Protein AF-A0A8J4XVG4-F1 (afdb_monomer)

Structure (mmCIF, N/CA/C/O backbone):
data_AF-A0A8J4XVG4-F1
#
_entry.id   AF-A0A8J4XVG4-F1
#
loop_
_atom_site.group_PDB
_atom_site.id
_atom_site.type_symbol
_atom_site.label_atom_id
_atom_site.label_alt_id
_atom_site.label_comp_id
_atom_site.label_asym_id
_atom_site.label_entity_id
_atom_site.label_seq_id
_atom_site.pdbx_PDB_ins_code
_atom_site.Cartn_x
_atom_site.Cartn_y
_atom_site.Cartn_z
_atom_site.occupancy
_atom_site.B_iso_or_equiv
_atom_site.auth_seq_id
_atom_site.auth_comp_id
_atom_site.auth_asym_id
_atom_site.auth_atom_id
_atom_site.pdbx_PDB_model_num
ATOM 1 N N . MET A 1 1 ? -0.108 9.995 -31.093 1.00 36.06 1 MET A N 1
ATOM 2 C CA . MET A 1 1 ? 0.503 9.260 -29.966 1.00 36.06 1 MET A CA 1
ATOM 3 C C . MET A 1 1 ? 0.316 10.152 -28.751 1.00 36.06 1 MET A C 1
ATOM 5 O O . MET A 1 1 ? 0.856 11.248 -28.760 1.00 36.06 1 MET A O 1
ATOM 9 N N . ALA A 1 2 ? -0.616 9.804 -27.861 1.00 38.97 2 ALA A N 1
ATOM 10 C CA . ALA A 1 2 ? -1.124 10.718 -26.838 1.00 38.97 2 ALA A CA 1
ATOM 11 C C . ALA A 1 2 ? -0.045 11.079 -25.803 1.00 38.97 2 ALA A C 1
ATOM 13 O O . ALA A 1 2 ? 0.704 10.215 -25.353 1.00 38.97 2 ALA A O 1
ATOM 14 N N . ASP A 1 3 ? -0.009 12.364 -25.460 1.00 43.47 3 ASP A N 1
ATOM 15 C CA . ASP A 1 3 ? 0.901 13.058 -24.546 1.00 43.47 3 ASP A CA 1
ATOM 16 C C . ASP A 1 3 ? 0.635 12.686 -23.071 1.00 43.47 3 ASP A C 1
ATOM 18 O O . ASP A 1 3 ? 0.277 13.515 -22.236 1.00 43.47 3 ASP A O 1
ATOM 22 N N . TYR A 1 4 ? 0.754 11.397 -22.742 1.00 43.47 4 TYR A N 1
ATOM 23 C CA . TYR A 1 4 ? 0.756 10.927 -21.358 1.00 43.47 4 TYR A CA 1
ATOM 24 C C . TYR A 1 4 ? 2.126 11.250 -20.747 1.00 43.47 4 TYR A C 1
ATOM 26 O O . TYR A 1 4 ? 3.078 10.494 -20.929 1.00 43.47 4 TYR A O 1
ATOM 34 N N . GLY A 1 5 ? 2.250 12.375 -20.034 1.00 45.41 5 GLY A N 1
ATOM 35 C CA . GLY A 1 5 ? 3.393 12.558 -19.129 1.00 45.41 5 GLY A CA 1
ATOM 36 C C . GLY A 1 5 ? 3.924 13.963 -18.863 1.00 45.41 5 GLY A C 1
ATOM 37 O O . GLY A 1 5 ? 4.961 14.054 -18.211 1.00 45.41 5 GLY A O 1
ATOM 38 N N . ARG A 1 6 ? 3.295 15.058 -19.318 1.00 40.22 6 ARG A N 1
ATOM 39 C CA . ARG A 1 6 ? 3.910 16.393 -19.141 1.00 40.22 6 ARG A CA 1
ATOM 40 C C . ARG A 1 6 ? 3.444 17.266 -17.980 1.00 40.22 6 ARG A C 1
ATOM 42 O O . ARG A 1 6 ? 4.163 18.225 -17.719 1.00 40.22 6 ARG A O 1
ATOM 49 N N . GLN A 1 7 ? 2.371 16.981 -17.235 1.00 42.28 7 GLN A N 1
ATOM 50 C CA . GLN A 1 7 ? 2.014 17.790 -16.047 1.00 42.28 7 GLN A CA 1
ATOM 51 C C . GLN A 1 7 ? 1.307 16.948 -14.964 1.00 42.28 7 GLN A C 1
ATOM 53 O O . GLN A 1 7 ? 0.154 16.571 -15.135 1.00 42.28 7 GLN A O 1
ATOM 58 N N . GLY A 1 8 ? 2.005 16.666 -13.853 1.00 45.16 8 GLY A N 1
ATOM 59 C CA . GLY A 1 8 ? 1.482 15.989 -12.652 1.00 45.16 8 GLY A CA 1
ATOM 60 C C . GLY A 1 8 ? 1.979 14.548 -12.490 1.00 45.16 8 GLY A C 1
ATOM 61 O O . GLY A 1 8 ? 1.470 13.634 -13.130 1.00 45.16 8 GLY A O 1
ATOM 62 N N . GLY A 1 9 ? 2.989 14.328 -11.642 1.00 57.59 9 GLY A N 1
ATOM 63 C CA . GLY A 1 9 ? 3.530 12.993 -11.368 1.00 57.59 9 GLY A CA 1
ATOM 64 C C . GLY A 1 9 ? 2.477 12.071 -10.748 1.00 57.59 9 GLY A C 1
ATOM 65 O O . GLY A 1 9 ? 2.065 12.280 -9.611 1.00 57.59 9 GLY A O 1
ATOM 66 N N . SER A 1 10 ? 2.042 11.049 -11.488 1.00 74.81 10 SER A N 1
ATOM 67 C CA . SER A 1 10 ? 1.061 10.054 -11.046 1.00 74.81 10 SER A CA 1
ATOM 68 C C . SER A 1 10 ? 1.711 9.040 -10.095 1.00 74.81 10 SER A C 1
ATOM 70 O O . SER A 1 10 ? 2.072 7.932 -10.501 1.00 74.81 10 SER A O 1
ATOM 72 N N . HIS A 1 11 ? 1.931 9.440 -8.844 1.00 89.75 11 HIS A N 1
ATOM 73 C CA . HIS A 1 11 ? 2.363 8.526 -7.790 1.00 89.75 11 HIS A CA 1
ATOM 74 C C . HIS A 1 11 ? 1.195 7.647 -7.337 1.00 89.75 11 HIS A C 1
ATOM 76 O O . HIS A 1 11 ? 0.085 8.136 -7.137 1.00 89.75 11 HIS A O 1
ATOM 82 N N . TRP A 1 12 ? 1.453 6.353 -7.170 1.00 94.19 12 TRP A N 1
ATOM 83 C CA . TRP A 1 12 ? 0.481 5.388 -6.672 1.00 94.19 12 TRP A CA 1
ATOM 84 C C . TRP A 1 12 ? 0.905 4.909 -5.289 1.00 94.19 12 TRP A C 1
ATOM 86 O O . TRP A 1 12 ? 2.042 4.494 -5.081 1.00 94.19 12 TRP A O 1
ATOM 96 N N . LEU A 1 13 ? -0.040 4.914 -4.361 1.00 95.69 13 LEU A N 1
ATOM 97 C CA . LEU A 1 13 ? 0.112 4.373 -3.016 1.00 95.69 13 LEU A CA 1
ATOM 98 C C . LEU A 1 13 ? -1.152 3.603 -2.642 1.00 95.69 13 LEU A C 1
ATOM 100 O O . LEU A 1 13 ? -2.180 3.720 -3.313 1.00 95.69 13 LEU A O 1
ATOM 104 N N . LEU A 1 14 ? -1.083 2.823 -1.569 1.00 97.44 14 LEU A N 1
ATOM 105 C CA . LEU A 1 14 ? -2.249 2.138 -1.026 1.00 97.44 14 LEU A CA 1
ATOM 106 C C . LEU A 1 14 ? -2.702 2.808 0.273 1.00 97.44 14 LEU A C 1
ATOM 108 O O . LEU A 1 14 ? -1.927 2.941 1.219 1.00 97.44 14 LEU A O 1
ATOM 112 N N . LEU A 1 15 ? -3.987 3.162 0.323 1.00 96.31 15 LEU A N 1
ATOM 113 C CA . LEU A 1 15 ? -4.711 3.454 1.556 1.00 96.31 15 LEU A CA 1
ATOM 114 C C . LEU A 1 15 ? -5.552 2.239 1.941 1.00 96.31 15 LEU A C 1
ATOM 116 O O . LEU A 1 15 ? -6.267 1.684 1.109 1.00 96.31 15 LEU A O 1
ATOM 120 N N . SE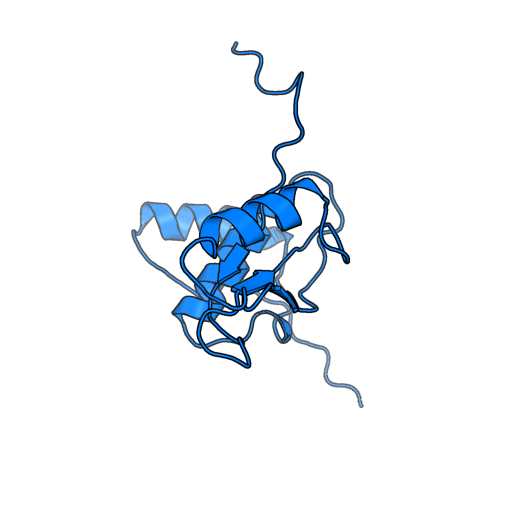R A 1 16 ? -5.485 1.828 3.202 1.00 96.00 16 SER A N 1
ATOM 121 C CA . SER A 1 16 ? -6.287 0.724 3.732 1.00 96.00 16 SER A CA 1
ATOM 122 C C . SER A 1 16 ? -6.645 0.962 5.195 1.00 96.00 16 SER A C 1
ATOM 124 O O . SER A 1 16 ? -5.962 1.705 5.891 1.00 96.00 16 SER A O 1
ATOM 126 N N . SER A 1 17 ? -7.697 0.317 5.690 1.00 94.75 17 SER A N 1
ATOM 127 C CA . SER A 1 17 ? -7.959 0.209 7.132 1.00 94.75 17 SER A CA 1
ATOM 128 C C . SER A 1 17 ? -7.175 -0.936 7.787 1.00 94.75 17 SER A C 1
ATOM 130 O O . SER A 1 17 ? -7.153 -1.051 9.012 1.00 94.75 17 SER A O 1
ATOM 132 N N . TYR A 1 18 ? -6.546 -1.813 6.998 1.00 96.31 18 TYR A N 1
ATOM 133 C CA . TYR A 1 18 ? -5.735 -2.902 7.529 1.00 96.31 18 TYR A CA 1
ATOM 134 C C . TYR A 1 18 ? -4.533 -2.349 8.302 1.00 96.31 18 TYR A C 1
ATOM 136 O O . TYR A 1 18 ? -3.862 -1.423 7.857 1.00 96.31 18 TYR A O 1
ATOM 144 N N . GLY A 1 19 ? -4.269 -2.917 9.480 1.00 93.81 19 GLY A N 1
ATOM 145 C CA . GLY A 1 19 ? -3.203 -2.455 10.369 1.00 93.81 19 GLY A CA 1
ATOM 146 C C . GLY A 1 19 ? -3.505 -1.154 11.122 1.00 93.81 19 GLY A C 1
ATOM 147 O O . GLY A 1 19 ? -2.612 -0.664 11.816 1.00 93.81 19 GLY A O 1
ATOM 148 N N . ALA A 1 20 ? -4.715 -0.591 11.003 1.00 95.25 20 ALA A N 1
ATOM 149 C CA . ALA A 1 20 ? -5.133 0.574 11.778 1.00 95.25 20 ALA A CA 1
ATOM 150 C C . ALA A 1 20 ? -5.271 0.209 13.263 1.00 95.25 20 ALA A C 1
ATOM 152 O O . ALA A 1 20 ? -5.800 -0.848 13.606 1.00 95.25 20 ALA A O 1
ATOM 153 N N . SER A 1 21 ? -4.831 1.096 14.160 1.00 92.31 21 SER A N 1
ATOM 154 C CA . SER A 1 21 ? -4.948 0.878 15.611 1.00 92.31 21 SER A CA 1
ATOM 155 C C . SER A 1 21 ? -6.237 1.451 16.202 1.00 92.31 21 SER A C 1
ATOM 157 O O . SER A 1 21 ? -6.548 1.211 17.368 1.00 92.31 21 SER A O 1
ATOM 159 N N . ARG A 1 22 ? -6.991 2.225 15.413 1.00 90.81 22 ARG A N 1
ATOM 160 C CA . ARG A 1 22 ? -8.221 2.908 15.827 1.00 90.81 22 ARG A CA 1
ATOM 161 C C . ARG A 1 22 ? -9.291 2.790 14.749 1.00 90.81 22 ARG A C 1
ATOM 163 O O . ARG A 1 22 ? -8.978 2.777 13.561 1.00 90.81 22 ARG A O 1
ATOM 170 N N . SER A 1 23 ? 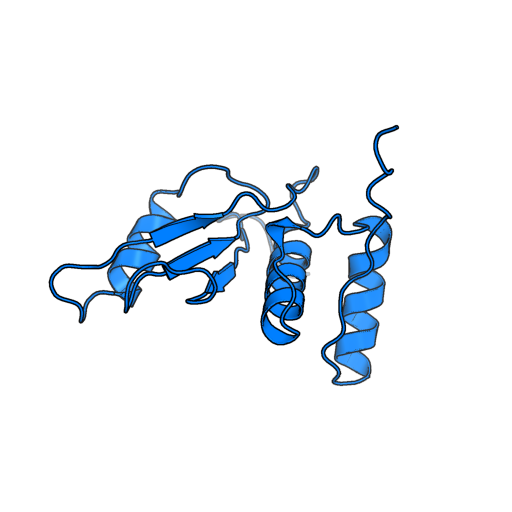-10.555 2.776 15.168 1.00 89.44 23 SER A N 1
ATOM 171 C CA . SER A 1 23 ? -11.687 2.821 14.238 1.00 89.44 23 SER A CA 1
ATOM 172 C C . SER A 1 23 ? -11.627 4.081 13.366 1.00 89.44 23 SER A C 1
ATOM 174 O O . SER A 1 23 ? -11.332 5.170 13.861 1.00 89.44 23 SER A O 1
ATOM 176 N N . GLY A 1 24 ? -11.861 3.917 12.065 1.00 90.31 24 GLY A N 1
ATOM 177 C CA . GLY A 1 24 ? -11.832 4.996 11.073 1.00 90.31 24 GLY A CA 1
ATOM 178 C C . GLY A 1 24 ? -10.442 5.524 10.698 1.00 90.31 24 GLY A C 1
ATOM 179 O O . GLY A 1 24 ? -10.344 6.332 9.776 1.00 90.31 24 GLY A O 1
ATOM 180 N N . GLN A 1 25 ? -9.363 5.087 11.362 1.00 95.06 25 GLN A N 1
ATOM 181 C CA . GLN A 1 25 ? -7.999 5.449 10.969 1.00 95.06 25 GLN A CA 1
ATOM 182 C C . GLN A 1 25 ? -7.612 4.754 9.662 1.00 95.06 25 GLN A C 1
ATOM 184 O O . GLN A 1 25 ? -7.877 3.568 9.471 1.00 95.06 25 GLN A O 1
ATOM 189 N N . LEU A 1 26 ? -6.958 5.507 8.779 1.00 96.31 26 LEU A N 1
ATOM 190 C CA . LEU A 1 26 ? -6.389 4.985 7.544 1.00 96.31 26 LEU A CA 1
ATOM 191 C C . LEU A 1 26 ? -4.908 4.661 7.730 1.00 96.31 26 LEU A C 1
ATOM 193 O O . LEU A 1 26 ? -4.204 5.260 8.542 1.00 96.31 26 LEU A O 1
ATOM 197 N N . VAL A 1 27 ? -4.427 3.714 6.947 1.00 97.06 27 VAL A N 1
ATOM 198 C CA . VAL A 1 27 ? -3.037 3.285 6.922 1.00 97.06 27 VAL A CA 1
ATOM 199 C C . 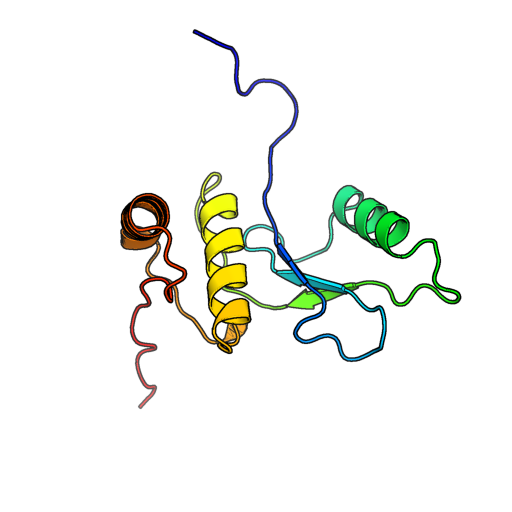VAL A 1 27 ? -2.510 3.445 5.511 1.00 97.06 27 VAL A C 1
ATOM 201 O O . VAL A 1 27 ? -3.140 3.009 4.547 1.00 97.06 27 VAL A O 1
ATOM 204 N N . VAL A 1 28 ? -1.360 4.100 5.403 1.00 97.25 28 VAL A N 1
ATOM 205 C CA . VAL A 1 28 ? -0.706 4.432 4.143 1.00 97.25 28 VAL A CA 1
ATOM 206 C C . VAL A 1 28 ? 0.474 3.496 3.928 1.00 97.25 28 VAL A C 1
ATOM 208 O O . VAL A 1 28 ? 1.382 3.405 4.761 1.00 97.25 28 VA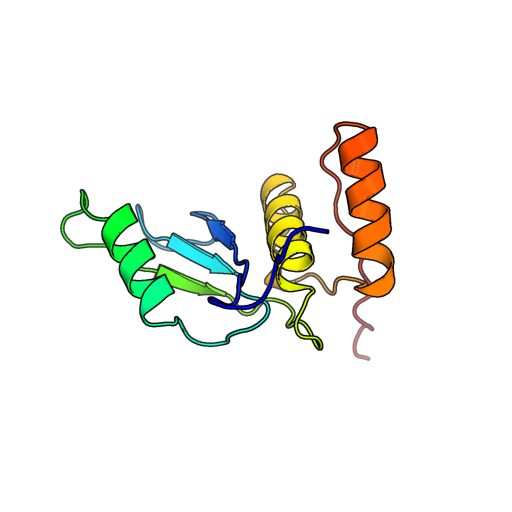L A O 1
ATOM 211 N N . TYR A 1 29 ? 0.465 2.827 2.784 1.00 97.38 29 TYR A N 1
ATOM 212 C CA . TYR A 1 29 ? 1.535 1.969 2.301 1.00 97.38 29 TYR A CA 1
ATOM 213 C C . TYR A 1 29 ? 2.121 2.616 1.046 1.00 97.38 29 TYR A C 1
ATOM 215 O O . TYR A 1 29 ? 1.523 2.569 -0.031 1.00 97.38 29 TYR A O 1
ATOM 223 N N . ASP A 1 30 ? 3.275 3.257 1.211 1.00 96.19 30 ASP A N 1
ATOM 224 C CA . ASP A 1 30 ? 3.931 4.051 0.175 1.00 96.19 30 ASP A CA 1
ATOM 225 C C . ASP A 1 30 ? 5.351 3.524 -0.066 1.00 96.19 30 ASP A C 1
ATOM 227 O O . ASP A 1 30 ? 6.177 3.468 0.846 1.00 96.19 30 ASP A O 1
ATOM 231 N N . SER A 1 31 ? 5.631 3.097 -1.297 1.00 96.56 31 SER A N 1
ATOM 232 C CA . SER A 1 31 ? 6.950 2.599 -1.694 1.00 96.56 31 SER A CA 1
ATOM 233 C C . SER A 1 31 ? 7.939 3.713 -2.041 1.00 96.56 31 SER A C 1
ATOM 235 O O . SER A 1 31 ? 9.145 3.457 -2.087 1.00 96.56 31 SER A O 1
ATOM 237 N N . LEU A 1 32 ? 7.470 4.931 -2.310 1.00 93.75 32 LEU A N 1
ATOM 238 C CA . LEU A 1 32 ? 8.287 6.050 -2.770 1.00 93.75 32 LEU A CA 1
ATOM 239 C C . LEU A 1 32 ? 8.645 6.992 -1.619 1.00 93.75 32 LEU A C 1
ATOM 241 O O . LEU A 1 32 ? 9.834 7.247 -1.385 1.00 93.75 32 LEU A O 1
ATOM 245 N N . TYR A 1 33 ? 7.640 7.471 -0.886 1.00 91.06 33 TYR A N 1
ATOM 246 C CA . TYR A 1 33 ? 7.797 8.451 0.187 1.00 91.06 33 TYR A CA 1
ATOM 247 C C . TYR A 1 33 ? 7.790 7.799 1.571 1.00 91.06 33 TYR A C 1
ATOM 249 O O . TYR A 1 33 ? 7.138 6.789 1.810 1.00 91.06 33 TYR A O 1
ATOM 257 N N . ASN A 1 34 ? 8.537 8.388 2.505 1.00 86.62 34 ASN A N 1
ATOM 258 C CA . ASN A 1 34 ? 8.592 7.969 3.911 1.00 86.62 34 ASN A CA 1
ATOM 259 C C . ASN A 1 34 ? 7.808 8.905 4.845 1.00 86.62 34 ASN A C 1
ATOM 261 O O . ASN A 1 34 ? 7.745 8.661 6.049 1.00 86.62 34 ASN A O 1
ATOM 265 N N . THR A 1 35 ? 7.238 9.972 4.293 1.00 89.25 35 THR A N 1
ATOM 266 C CA . THR A 1 35 ? 6.380 10.936 4.973 1.00 89.25 35 THR A CA 1
ATOM 267 C C . THR A 1 35 ? 5.173 11.232 4.092 1.00 89.25 35 THR A C 1
ATOM 269 O O . THR A 1 35 ? 5.241 11.110 2.868 1.00 89.25 35 THR A O 1
ATOM 272 N N . LEU A 1 36 ? 4.053 11.607 4.713 1.00 87.19 36 LEU A N 1
ATOM 273 C CA . LEU A 1 36 ? 2.853 11.977 3.973 1.00 87.19 36 LEU A CA 1
ATOM 274 C C . LEU A 1 36 ? 3.113 13.280 3.222 1.00 87.19 36 LEU A C 1
ATOM 276 O O . LEU A 1 36 ? 3.547 14.266 3.821 1.00 87.19 36 LEU A O 1
ATOM 280 N N . SER A 1 37 ? 2.824 13.283 1.923 1.00 86.31 37 SER A N 1
ATOM 281 C CA . SER A 1 37 ? 2.774 14.527 1.163 1.00 86.31 37 SER A CA 1
ATOM 282 C C . SER A 1 37 ? 1.568 15.361 1.600 1.00 86.31 37 SER A C 1
ATOM 284 O O . SER A 1 37 ? 0.587 14.826 2.131 1.00 86.31 37 SER A O 1
ATOM 286 N N . THR A 1 38 ? 1.615 16.669 1.351 1.00 87.75 38 THR A N 1
ATOM 287 C CA . THR A 1 38 ? 0.489 17.574 1.622 1.00 87.75 38 THR A CA 1
ATOM 288 C C . THR A 1 38 ? -0.776 17.123 0.887 1.00 87.75 38 THR A C 1
ATOM 290 O O . THR A 1 38 ? -1.863 17.147 1.457 1.00 87.75 38 THR A O 1
ATOM 293 N N . GLU A 1 39 ? -0.634 16.629 -0.342 1.00 87.94 39 GLU A N 1
ATOM 294 C CA . GLU A 1 39 ? -1.736 16.123 -1.166 1.00 87.94 39 GLU A CA 1
ATOM 295 C C . GLU A 1 39 ? -2.333 14.840 -0.578 1.00 87.94 39 GLU A C 1
ATOM 297 O O . GLU A 1 39 ? -3.552 14.698 -0.498 1.00 87.94 39 GLU A O 1
ATOM 302 N N . THR A 1 40 ? -1.485 13.918 -0.112 1.00 88.62 40 THR A N 1
ATOM 303 C CA . THR A 1 40 ? -1.940 12.667 0.515 1.00 88.62 40 THR A CA 1
ATOM 304 C C . THR A 1 40 ? -2.653 12.948 1.837 1.00 88.62 40 THR A C 1
ATOM 306 O O . THR A 1 40 ? -3.690 12.348 2.117 1.00 88.62 40 THR A O 1
ATOM 309 N N . ALA A 1 41 ? -2.133 13.881 2.640 1.00 91.31 41 ALA A N 1
ATOM 310 C CA . ALA A 1 41 ? -2.772 14.311 3.880 1.00 91.31 41 ALA A CA 1
ATOM 311 C C . ALA A 1 41 ? -4.152 14.938 3.621 1.00 91.31 41 ALA A C 1
ATOM 313 O O . ALA A 1 41 ? -5.122 14.553 4.272 1.00 91.31 41 ALA A O 1
ATOM 314 N N . ALA A 1 42 ? -4.267 15.824 2.625 1.00 91.69 42 ALA A N 1
ATOM 315 C CA . ALA A 1 42 ? -5.545 16.421 2.238 1.00 91.69 42 ALA A CA 1
ATOM 316 C C . ALA A 1 42 ? -6.570 15.363 1.785 1.00 91.69 42 ALA A C 1
ATOM 318 O O . ALA A 1 42 ? -7.738 15.421 2.169 1.00 91.69 42 ALA A O 1
ATOM 319 N N . LEU A 1 43 ? -6.133 14.352 1.026 1.00 91.00 43 LEU A N 1
ATOM 320 C CA . LEU A 1 43 ? -7.000 13.252 0.602 1.00 91.00 43 LEU A CA 1
ATOM 321 C C . LEU A 1 43 ? -7.468 12.390 1.787 1.00 91.00 43 LEU A C 1
ATOM 323 O O . LEU A 1 43 ? -8.643 12.035 1.859 1.00 91.00 43 LEU A O 1
ATOM 327 N N . VAL A 1 44 ? -6.585 12.086 2.744 1.00 93.38 44 VAL A N 1
ATOM 328 C CA . VAL A 1 44 ? -6.955 11.393 3.992 1.00 93.38 44 VAL A CA 1
ATOM 329 C C . VAL A 1 44 ? -7.998 12.191 4.772 1.00 93.38 44 VAL A C 1
ATOM 331 O O . VAL A 1 44 ? -8.984 11.620 5.236 1.00 93.38 44 VAL A O 1
ATOM 334 N N . GLU A 1 45 ? -7.801 13.502 4.902 1.00 92.88 45 GLU A N 1
ATOM 335 C CA . GLU A 1 45 ? -8.745 14.382 5.588 1.00 92.88 45 GLU A CA 1
ATOM 336 C C . GLU A 1 45 ? -10.125 14.384 4.929 1.00 92.88 45 GLU A C 1
ATOM 338 O O . GLU A 1 45 ? -11.131 14.307 5.635 1.00 92.88 45 GLU A O 1
ATOM 343 N N . GLN A 1 46 ? -10.175 14.418 3.595 1.00 93.69 46 GLN A N 1
ATOM 344 C CA . GLN A 1 46 ? -11.420 14.357 2.833 1.00 93.69 46 GLN A CA 1
ATOM 345 C C . GLN A 1 46 ? -12.128 13.003 3.006 1.00 93.69 46 GLN A C 1
ATOM 347 O O . GLN A 1 46 ? -13.334 12.957 3.235 1.00 93.69 46 GLN A O 1
ATOM 352 N N . LEU A 1 47 ? -11.391 11.887 2.968 1.00 93.31 47 LEU A N 1
ATOM 353 C CA . LEU A 1 47 ? -11.960 10.548 3.190 1.00 93.31 47 LEU A CA 1
ATOM 354 C C . LEU A 1 47 ? -12.516 10.354 4.609 1.00 93.31 47 LEU A C 1
ATOM 356 O O . LEU A 1 47 ? -13.336 9.466 4.840 1.00 93.31 47 LEU A O 1
ATOM 360 N N . GLN A 1 48 ? -12.063 11.167 5.561 1.00 94.00 48 GLN A N 1
ATOM 361 C CA . GLN A 1 48 ? -12.458 11.097 6.963 1.00 94.00 48 GLN A CA 1
ATOM 362 C C . GLN A 1 48 ? -13.356 12.262 7.393 1.00 94.00 48 GLN A C 1
ATOM 364 O O . GLN A 1 48 ? -13.555 12.457 8.591 1.00 94.00 48 GLN A O 1
ATOM 369 N N . GLU A 1 49 ? -13.916 13.026 6.451 1.00 94.00 49 GLU A N 1
ATOM 370 C CA . GLU A 1 49 ? -14.683 14.244 6.742 1.00 94.00 49 GLU A CA 1
ATOM 371 C C . GLU A 1 49 ? -15.869 14.001 7.690 1.00 94.00 49 GLU A C 1
ATOM 373 O O . GLU A 1 49 ? -16.174 14.845 8.529 1.00 94.00 49 GLU A O 1
ATOM 378 N N . LEU A 1 50 ? -16.488 12.820 7.612 1.00 92.69 50 LEU A N 1
ATOM 379 C CA . LEU A 1 50 ? -17.636 12.442 8.440 1.00 92.69 50 LEU A CA 1
ATOM 380 C C . LEU A 1 50 ? -17.267 12.016 9.874 1.00 92.69 50 LEU A C 1
ATOM 382 O O . LEU A 1 50 ? -18.162 11.782 10.685 1.00 92.69 50 LEU A O 1
ATOM 386 N N . TYR A 1 51 ? -15.978 11.897 10.209 1.00 90.12 51 TYR A N 1
ATOM 387 C CA . TYR A 1 51 ? -15.535 11.540 11.556 1.00 90.12 51 TYR A CA 1
ATOM 388 C C . TYR A 1 51 ? -15.260 12.780 12.414 1.00 90.12 51 TYR A C 1
ATOM 390 O O . TYR A 1 51 ? -14.604 13.727 11.980 1.00 90.12 51 TYR A O 1
ATOM 398 N N . SER A 1 52 ? -15.682 12.733 13.682 1.00 90.06 52 SER A N 1
ATOM 399 C CA . SER A 1 52 ? -15.376 13.758 14.684 1.00 90.06 52 SER A CA 1
ATOM 400 C C . SER A 1 52 ? -14.981 13.108 16.023 1.00 90.06 52 SER A C 1
ATOM 402 O O . SER A 1 52 ? -15.831 12.475 16.653 1.00 90.06 52 SER A O 1
ATOM 404 N N . PRO A 1 53 ? -13.710 13.219 16.469 1.00 90.50 53 PRO A N 1
ATOM 405 C CA . PRO A 1 53 ? -12.580 13.826 15.758 1.00 90.50 53 PRO A CA 1
ATOM 406 C C . PRO A 1 53 ? -12.118 12.978 14.558 1.00 90.50 53 PRO A C 1
ATOM 408 O O . PRO A 1 53 ? -12.342 11.767 14.519 1.00 90.50 53 PRO A O 1
ATOM 411 N N . ARG A 1 54 ? -11.419 13.602 13.599 1.00 91.88 54 ARG A N 1
ATOM 412 C CA . ARG A 1 54 ? -10.804 12.888 12.467 1.00 91.88 54 ARG A CA 1
ATOM 413 C C . ARG A 1 54 ? -9.714 11.920 12.972 1.00 91.88 54 ARG A C 1
ATOM 415 O O . ARG A 1 54 ? -8.783 12.372 13.643 1.00 91.88 54 ARG A O 1
ATOM 422 N N . PRO A 1 55 ? -9.776 10.611 12.656 1.00 93.50 55 PRO A N 1
ATOM 423 C CA . PRO A 1 55 ? -8.814 9.628 13.163 1.00 93.50 55 PRO A CA 1
ATOM 424 C C . PRO A 1 55 ? -7.403 9.751 12.569 1.00 93.50 55 PRO A C 1
ATOM 426 O O . PRO A 1 55 ? -6.452 9.213 13.152 1.00 93.50 55 PRO A O 1
ATOM 429 N N . GLY A 1 56 ? -7.262 10.429 11.427 1.00 94.44 56 GLY A N 1
ATOM 430 C CA . GLY A 1 56 ? -6.007 10.631 10.707 1.00 94.44 56 GLY A CA 1
ATOM 431 C C . GLY A 1 56 ? -5.501 9.370 10.007 1.00 94.44 56 GLY A C 1
ATOM 432 O O . GLY A 1 56 ? -6.198 8.352 9.931 1.00 94.44 56 GLY A O 1
ATOM 433 N N . ALA A 1 57 ? -4.258 9.426 9.529 1.00 95.06 57 ALA A N 1
ATOM 434 C CA . ALA A 1 57 ? -3.578 8.281 8.938 1.00 95.06 57 ALA A CA 1
ATOM 435 C C . ALA A 1 57 ? -2.209 8.006 9.565 1.00 95.06 57 ALA A C 1
ATOM 437 O O . ALA A 1 57 ? -1.576 8.896 10.133 1.00 95.06 57 ALA A O 1
ATOM 438 N N . THR A 1 58 ? -1.749 6.763 9.444 1.00 94.88 58 THR A N 1
ATOM 439 C CA . THR A 1 58 ? -0.396 6.336 9.822 1.00 94.88 58 THR A CA 1
ATOM 440 C C . THR A 1 58 ? 0.308 5.709 8.629 1.00 94.88 58 THR A C 1
ATOM 442 O O . THR A 1 58 ? -0.308 5.007 7.834 1.00 94.88 58 THR A O 1
ATOM 445 N N . MET A 1 59 ? 1.610 5.954 8.486 1.00 95.25 59 MET A N 1
ATOM 446 C CA . MET A 1 59 ? 2.412 5.299 7.451 1.00 95.25 59 MET A CA 1
ATOM 447 C C . MET A 1 59 ? 3.026 4.010 7.978 1.00 95.25 59 MET A C 1
ATOM 449 O O . MET A 1 59 ? 3.485 3.949 9.121 1.00 95.25 59 MET A O 1
ATOM 453 N N . ARG A 1 60 ? 3.069 2.986 7.127 1.00 95.88 60 ARG A N 1
ATOM 454 C CA . ARG A 1 60 ? 3.707 1.703 7.430 1.00 95.88 60 ARG A CA 1
ATOM 455 C C . ARG A 1 60 ? 5.044 1.570 6.699 1.00 95.88 60 ARG A C 1
ATOM 457 O O . ARG A 1 60 ? 5.143 1.973 5.541 1.00 95.88 60 ARG A O 1
ATOM 464 N N . PRO A 1 61 ? 6.069 0.978 7.339 1.00 95.75 61 PRO A N 1
ATOM 465 C CA . PRO A 1 61 ? 7.387 0.812 6.736 1.00 95.75 61 PRO A CA 1
ATOM 466 C C . PRO A 1 61 ? 7.387 -0.379 5.767 1.00 95.75 61 PRO A C 1
ATOM 468 O O . PRO A 1 61 ? 7.798 -1.482 6.116 1.00 95.75 61 PRO A O 1
ATOM 471 N N . VAL A 1 62 ? 6.868 -0.183 4.558 1.00 97.12 62 VAL A N 1
ATOM 472 C CA . VAL A 1 62 ? 6.920 -1.188 3.484 1.00 97.12 62 VAL A CA 1
ATOM 473 C C . VAL A 1 62 ? 8.224 -1.126 2.703 1.00 97.12 62 VAL A C 1
ATOM 475 O O . VAL A 1 62 ? 8.995 -0.170 2.810 1.00 97.12 62 VAL A O 1
ATOM 478 N N . GLN A 1 63 ? 8.477 -2.156 1.893 1.00 97.31 63 GLN A N 1
ATOM 479 C CA . GLN A 1 63 ? 9.594 -2.140 0.958 1.00 97.31 63 GLN A CA 1
ATOM 480 C C . GLN A 1 63 ? 9.525 -0.910 0.047 1.00 97.31 63 GLN A C 1
ATOM 482 O O . GLN A 1 63 ? 8.521 -0.662 -0.623 1.00 97.31 63 GLN A O 1
ATOM 487 N N . ARG A 1 64 ? 10.641 -0.180 -0.019 1.00 96.00 64 ARG A N 1
ATOM 488 C CA . ARG A 1 64 ? 10.794 0.955 -0.926 1.00 96.00 64 ARG A CA 1
ATOM 489 C C . ARG A 1 64 ? 11.066 0.498 -2.353 1.00 96.00 64 ARG A C 1
ATOM 491 O O . ARG A 1 64 ? 11.794 -0.472 -2.577 1.00 96.00 64 ARG A O 1
ATOM 498 N N . GLN A 1 65 ? 10.538 1.250 -3.311 1.00 94.19 65 GLN A N 1
ATOM 499 C CA . GLN A 1 65 ? 10.984 1.165 -4.696 1.00 94.19 65 GLN A CA 1
ATOM 500 C C . GLN A 1 65 ? 12.342 1.861 -4.849 1.00 94.19 65 GLN A C 1
ATOM 502 O O . GLN A 1 65 ? 12.655 2.812 -4.134 1.00 94.19 65 GLN A O 1
ATOM 507 N N . ASN A 1 66 ? 13.145 1.393 -5.798 1.00 91.44 66 ASN A N 1
ATOM 508 C CA . ASN A 1 66 ? 14.448 1.965 -6.144 1.00 91.44 66 ASN A CA 1
ATOM 509 C C . ASN A 1 66 ? 14.438 2.672 -7.512 1.00 91.44 66 ASN A C 1
ATOM 511 O O . ASN A 1 66 ? 15.494 3.009 -8.040 1.00 91.44 66 ASN A O 1
ATOM 515 N N . ASP A 1 67 ? 13.255 2.895 -8.078 1.00 89.81 67 ASP A N 1
ATOM 516 C CA . ASP A 1 67 ? 13.038 3.544 -9.368 1.00 89.81 67 ASP A CA 1
ATOM 517 C C . ASP A 1 67 ? 11.854 4.525 -9.295 1.00 89.81 67 ASP A C 1
ATOM 519 O O . ASP A 1 67 ? 11.166 4.604 -8.279 1.00 89.81 67 ASP A O 1
ATOM 523 N N . GLY A 1 68 ? 11.613 5.296 -10.357 1.00 87.00 68 GLY A N 1
ATOM 524 C CA . GLY A 1 68 ? 10.556 6.314 -10.396 1.00 87.00 68 GLY A CA 1
ATOM 525 C C . GLY A 1 68 ? 9.202 5.849 -10.943 1.00 87.00 68 GLY A C 1
ATOM 526 O O . GLY A 1 68 ? 8.307 6.675 -11.074 1.00 87.00 68 GLY A O 1
ATOM 527 N N . TYR A 1 69 ? 9.039 4.573 -11.306 1.00 89.62 69 TYR A N 1
ATOM 528 C CA . TYR A 1 69 ? 7.894 4.112 -12.113 1.00 89.62 69 TYR A CA 1
ATOM 529 C C . TYR A 1 69 ? 7.173 2.881 -11.547 1.00 89.62 69 TYR A C 1
ATOM 531 O O . TYR A 1 69 ? 6.147 2.462 -12.076 1.00 89.62 69 TYR A O 1
ATOM 539 N N . SER A 1 70 ? 7.674 2.294 -10.462 1.00 94.31 70 SER A N 1
ATOM 540 C CA . SER A 1 70 ? 7.141 1.044 -9.902 1.00 94.31 70 SER A CA 1
ATOM 541 C C . SER A 1 70 ? 6.123 1.213 -8.791 1.00 94.31 70 SER A C 1
ATOM 543 O O . SER A 1 70 ? 5.648 0.208 -8.265 1.00 94.31 70 SER A O 1
ATOM 545 N N . CYS A 1 71 ? 5.774 2.449 -8.439 1.00 95.50 71 CYS A N 1
ATOM 546 C CA . CYS A 1 71 ? 4.820 2.751 -7.372 1.00 95.50 71 CYS A CA 1
ATOM 547 C C . CYS A 1 71 ? 3.491 2.006 -7.569 1.00 95.50 71 CYS A C 1
ATOM 549 O O . CYS A 1 71 ? 2.984 1.400 -6.631 1.00 95.50 71 CYS A O 1
ATOM 551 N N . GLY A 1 72 ? 2.996 1.921 -8.809 1.00 95.94 72 GLY A N 1
ATOM 552 C CA . GLY A 1 72 ? 1.785 1.159 -9.131 1.00 95.94 72 GLY A CA 1
ATOM 553 C C . GLY A 1 72 ? 1.912 -0.344 -8.854 1.00 95.94 72 GLY A C 1
ATOM 554 O O . GLY A 1 72 ? 0.997 -0.946 -8.300 1.00 95.94 72 GLY A O 1
ATOM 555 N N . LEU A 1 73 ? 3.060 -0.955 -9.172 1.00 97.31 73 LEU A N 1
ATOM 556 C CA . LEU A 1 73 ? 3.294 -2.381 -8.904 1.00 97.31 73 LEU A CA 1
ATOM 557 C C . LEU A 1 73 ? 3.358 -2.665 -7.404 1.00 97.31 73 LEU A C 1
ATOM 559 O O . LEU A 1 73 ? 2.778 -3.645 -6.945 1.00 97.31 73 LEU A O 1
ATOM 563 N N . PHE A 1 74 ? 4.041 -1.808 -6.645 1.00 98.31 74 PHE A N 1
ATOM 564 C CA . PHE A 1 74 ? 4.119 -1.936 -5.194 1.00 98.31 74 PHE A CA 1
ATOM 565 C C . PHE A 1 74 ? 2.761 -1.715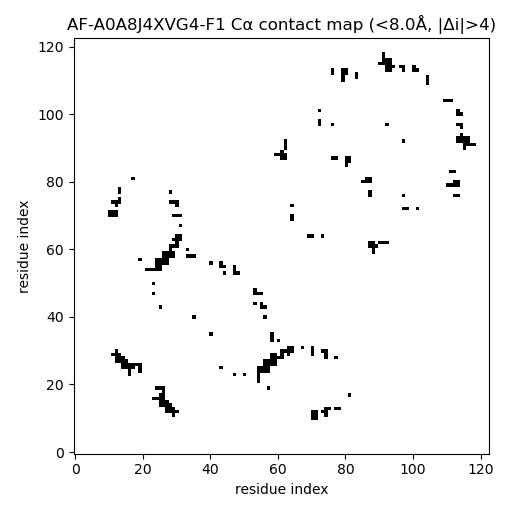 -4.526 1.00 98.31 74 PHE A C 1
ATOM 567 O O . PHE A 1 74 ? 2.363 -2.548 -3.718 1.00 98.31 74 PHE A O 1
ATOM 574 N N . ALA A 1 75 ? 2.008 -0.680 -4.909 1.00 98.12 75 ALA A N 1
ATOM 575 C CA . ALA A 1 75 ? 0.674 -0.421 -4.366 1.00 98.12 75 ALA A CA 1
ATOM 576 C C . ALA A 1 75 ? -0.271 -1.625 -4.547 1.00 98.12 75 ALA A C 1
ATOM 578 O O . ALA A 1 75 ? -0.946 -2.031 -3.599 1.00 98.12 75 ALA A O 1
ATOM 579 N N . VAL A 1 76 ? -0.269 -2.248 -5.733 1.00 98.38 76 VAL A N 1
ATOM 580 C CA . VAL A 1 76 ? -1.066 -3.456 -6.004 1.00 98.38 76 VAL A CA 1
ATOM 581 C C . VAL A 1 76 ? -0.549 -4.663 -5.221 1.00 98.38 76 VAL A C 1
ATOM 583 O O . VAL A 1 76 ? -1.348 -5.401 -4.648 1.00 98.38 76 VAL A O 1
ATOM 586 N N . ALA A 1 77 ? 0.768 -4.858 -5.140 1.00 98.44 77 ALA A N 1
ATOM 587 C CA . ALA A 1 77 ? 1.342 -5.961 -4.376 1.00 98.44 77 ALA A CA 1
ATOM 588 C C . ALA A 1 77 ? 1.009 -5.865 -2.882 1.00 98.44 77 ALA A C 1
ATOM 590 O O . ALA A 1 77 ? 0.618 -6.863 -2.280 1.00 98.44 77 ALA A O 1
ATOM 591 N N . PHE A 1 78 ? 1.064 -4.660 -2.304 1.00 98.69 78 PHE A N 1
ATOM 592 C CA . PHE A 1 78 ? 0.632 -4.421 -0.929 1.00 98.69 78 PHE A CA 1
ATOM 593 C C . PHE A 1 78 ? -0.847 -4.770 -0.743 1.00 98.69 78 PHE A C 1
ATOM 595 O O . PHE A 1 78 ? -1.201 -5.429 0.233 1.00 98.69 78 PHE A O 1
ATOM 602 N N . ALA A 1 79 ? -1.702 -4.382 -1.695 1.00 98.62 79 ALA A N 1
ATOM 603 C CA . ALA A 1 79 ? -3.128 -4.681 -1.642 1.00 98.62 79 ALA A CA 1
ATOM 604 C C . ALA A 1 79 ? -3.395 -6.192 -1.713 1.00 98.62 79 ALA A C 1
ATOM 606 O O . ALA A 1 79 ? -4.219 -6.702 -0.958 1.00 98.62 79 ALA A O 1
ATOM 607 N N . PHE A 1 80 ? -2.670 -6.915 -2.572 1.00 98.56 80 PHE A N 1
ATOM 608 C CA . PHE A 1 80 ? -2.804 -8.365 -2.730 1.00 98.56 80 PHE A CA 1
ATOM 609 C C . PHE A 1 80 ? -2.316 -9.115 -1.486 1.00 98.56 80 PHE A C 1
ATOM 611 O O . PHE A 1 80 ? -2.993 -10.040 -1.039 1.00 98.56 80 PHE A O 1
ATOM 618 N N . SER A 1 81 ? -1.205 -8.689 -0.876 1.00 98.50 81 SER A N 1
ATOM 619 C CA . SER A 1 81 ? -0.761 -9.236 0.410 1.00 98.50 81 SER A CA 1
ATOM 620 C C . SER A 1 81 ? -1.821 -9.043 1.492 1.00 98.50 81 SER A C 1
ATOM 622 O O . SER A 1 81 ? -2.212 -10.021 2.123 1.00 98.50 81 SER A O 1
ATOM 624 N N . ILE A 1 82 ? -2.372 -7.834 1.641 1.00 98.44 82 ILE A N 1
ATOM 625 C CA . ILE A 1 82 ? -3.432 -7.563 2.625 1.00 98.44 82 ILE A CA 1
ATOM 626 C C . ILE A 1 82 ? -4.679 -8.416 2.355 1.00 98.44 82 ILE A C 1
ATOM 628 O O . ILE A 1 82 ? -5.208 -9.033 3.280 1.00 98.44 82 ILE A O 1
ATOM 632 N N . ALA A 1 83 ? -5.129 -8.493 1.099 1.00 98.06 83 ALA A N 1
ATOM 633 C CA . ALA A 1 83 ? -6.304 -9.274 0.706 1.00 98.06 83 ALA A CA 1
ATOM 634 C C . ALA A 1 83 ? -6.153 -10.776 1.004 1.00 98.06 83 ALA A C 1
ATOM 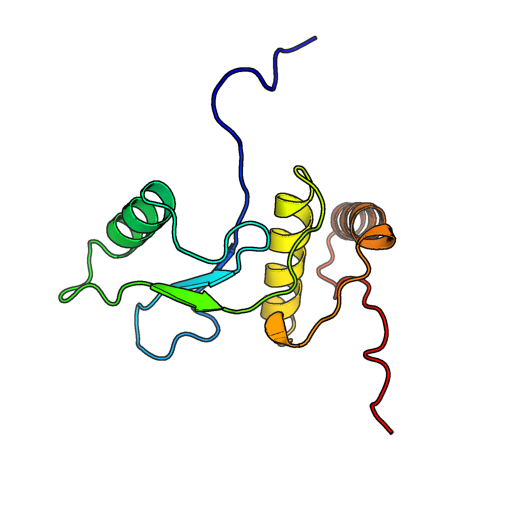636 O O . ALA A 1 83 ? -7.144 -11.454 1.265 1.00 98.06 83 ALA A O 1
ATOM 637 N N . LEU A 1 84 ? -4.918 -11.284 0.996 1.00 97.88 84 LEU A N 1
ATOM 638 C CA . LEU A 1 84 ? -4.580 -12.680 1.281 1.00 97.88 84 LEU A CA 1
ATOM 639 C C . LEU A 1 84 ? -4.042 -12.893 2.709 1.00 97.88 84 LEU A C 1
ATOM 641 O O . LEU A 1 84 ? -3.509 -13.957 3.015 1.00 97.88 84 LEU A O 1
ATOM 645 N N . GLY A 1 85 ? -4.194 -11.904 3.596 1.00 96.88 85 GLY A N 1
ATOM 646 C CA . GLY A 1 85 ? -3.851 -12.018 5.016 1.00 96.88 85 GLY A CA 1
ATOM 647 C C . GLY A 1 85 ? -2.357 -11.917 5.346 1.00 96.88 85 GLY A C 1
ATOM 648 O O . GLY A 1 85 ? -1.961 -12.257 6.459 1.00 96.88 85 GLY A O 1
ATOM 649 N N . GLN A 1 86 ? -1.524 -11.447 4.416 1.00 97.31 86 GLN A N 1
ATOM 650 C CA . GLN A 1 86 ? -0.092 -11.226 4.611 1.00 97.31 86 GLN A CA 1
ATOM 651 C C . GLN A 1 86 ? 0.211 -9.749 4.902 1.00 97.31 86 GLN A C 1
ATOM 653 O O . GLN A 1 86 ? -0.232 -8.856 4.181 1.00 97.31 86 GLN A O 1
ATOM 658 N N . ASP A 1 87 ? 1.027 -9.481 5.925 1.00 97.38 87 ASP A N 1
ATOM 659 C CA . ASP A 1 87 ? 1.485 -8.120 6.219 1.00 97.38 87 ASP A CA 1
ATOM 660 C C . ASP A 1 87 ? 2.546 -7.675 5.192 1.00 97.38 87 ASP A C 1
ATOM 662 O O . ASP A 1 87 ? 3.651 -8.236 5.184 1.00 97.38 87 ASP A O 1
ATOM 666 N N . PRO A 1 88 ? 2.281 -6.646 4.360 1.00 97.62 88 PRO A N 1
ATOM 667 C CA . PRO A 1 88 ? 3.222 -6.190 3.340 1.00 97.62 88 PRO A CA 1
ATOM 668 C C . PRO A 1 88 ? 4.534 -5.633 3.913 1.00 97.62 88 PRO A C 1
ATOM 670 O O . PRO A 1 88 ? 5.519 -5.562 3.181 1.00 97.62 88 PRO A O 1
ATOM 673 N N . CYS A 1 89 ? 4.591 -5.271 5.201 1.00 97.06 89 CYS A N 1
ATOM 674 C CA . CYS A 1 89 ? 5.830 -4.863 5.876 1.00 97.06 89 CYS A CA 1
ATOM 675 C C . CYS A 1 89 ? 6.828 -6.014 6.056 1.00 97.06 89 CYS A C 1
ATOM 677 O O . CYS A 1 89 ? 8.009 -5.774 6.291 1.00 97.06 89 CYS A O 1
ATOM 679 N N . THR A 1 90 ? 6.360 -7.259 5.964 1.00 96.38 90 THR A N 1
ATOM 680 C CA . THR A 1 90 ? 7.177 -8.464 6.174 1.00 96.38 90 THR A CA 1
ATOM 681 C C . THR A 1 90 ? 7.679 -9.081 4.869 1.00 96.38 90 THR A C 1
ATOM 683 O O . THR A 1 90 ? 8.448 -10.041 4.889 1.00 96.38 90 THR A O 1
ATOM 686 N N . VAL A 1 91 ? 7.261 -8.533 3.724 1.00 96.94 91 VAL A N 1
ATOM 687 C CA . VAL A 1 91 ? 7.519 -9.112 2.404 1.00 96.94 91 VAL A CA 1
ATOM 688 C C . VAL A 1 91 ? 8.648 -8.373 1.710 1.00 96.94 91 VAL A C 1
ATOM 690 O O . VAL A 1 91 ? 8.624 -7.149 1.578 1.00 96.94 91 VAL A O 1
ATOM 693 N N . ARG A 1 92 ? 9.618 -9.137 1.203 1.00 97.06 92 ARG A N 1
ATOM 694 C CA . ARG A 1 92 ? 10.648 -8.628 0.301 1.00 97.06 92 ARG A CA 1
ATOM 695 C C . ARG A 1 92 ? 10.299 -8.992 -1.142 1.00 97.06 92 ARG A C 1
ATOM 697 O O . ARG A 1 92 ? 10.731 -10.023 -1.648 1.00 97.06 92 ARG A O 1
ATOM 704 N N . TYR A 1 93 ? 9.485 -8.169 -1.788 1.00 97.50 93 TYR A N 1
ATOM 705 C CA . TYR A 1 93 ? 9.027 -8.355 -3.162 1.00 97.50 93 TYR A CA 1
ATOM 706 C C . TYR A 1 93 ? 10.195 -8.407 -4.153 1.00 97.50 93 TYR A C 1
ATOM 708 O O . TYR A 1 93 ? 11.082 -7.543 -4.157 1.00 97.50 93 TYR A O 1
ATOM 716 N N . ASP A 1 94 ? 10.159 -9.409 -5.029 1.00 96.81 94 ASP A N 1
ATOM 717 C CA . ASP A 1 94 ? 11.052 -9.530 -6.174 1.00 96.81 94 ASP A CA 1
ATOM 718 C C . ASP A 1 94 ? 10.560 -8.624 -7.302 1.00 96.81 94 ASP A C 1
ATOM 720 O O . ASP A 1 94 ? 9.762 -9.020 -8.158 1.00 96.81 94 ASP A O 1
ATOM 724 N N . ARG A 1 95 ? 11.064 -7.387 -7.296 1.00 94.75 95 ARG A N 1
ATOM 725 C CA . ARG A 1 95 ? 10.671 -6.341 -8.239 1.00 94.75 95 ARG A CA 1
ATOM 726 C C . ARG A 1 95 ? 10.754 -6.782 -9.702 1.00 94.75 95 ARG A C 1
ATOM 728 O O . ARG A 1 95 ? 9.887 -6.390 -10.485 1.00 94.75 95 ARG A O 1
ATOM 735 N N . ALA A 1 96 ? 11.748 -7.582 -10.082 1.00 94.75 96 ALA A N 1
ATOM 736 C CA . ALA A 1 96 ? 11.926 -8.005 -11.470 1.00 94.75 96 ALA A CA 1
ATOM 737 C C . ALA A 1 96 ? 10.739 -8.849 -11.969 1.00 94.75 96 ALA A C 1
ATOM 739 O O . ALA A 1 96 ? 10.300 -8.695 -13.108 1.00 94.75 96 ALA A O 1
ATOM 740 N N . SER A 1 97 ? 10.161 -9.668 -11.089 1.00 97.06 97 SER A N 1
ATOM 741 C CA . SER A 1 97 ? 9.085 -10.606 -11.425 1.00 97.06 97 SER A CA 1
ATOM 742 C C . SER A 1 97 ? 7.671 -10.032 -11.253 1.00 97.06 97 SER A C 1
ATOM 744 O O . SER A 1 97 ? 6.713 -10.607 -11.777 1.00 97.06 97 SER A O 1
ATOM 746 N N . MET A 1 98 ? 7.511 -8.897 -10.556 1.00 97.75 98 MET A N 1
ATOM 747 C CA . MET A 1 98 ? 6.197 -8.323 -10.212 1.00 97.75 98 MET A CA 1
ATOM 748 C C . MET A 1 98 ? 5.327 -8.002 -11.433 1.00 97.75 98 MET A C 1
ATOM 750 O O . MET A 1 98 ? 4.139 -8.308 -11.434 1.00 97.75 98 MET A O 1
ATOM 754 N N . ALA A 1 99 ? 5.900 -7.392 -12.476 1.00 97.38 99 ALA A N 1
ATOM 755 C CA . ALA A 1 99 ? 5.130 -6.931 -13.634 1.00 97.38 99 ALA A CA 1
ATOM 756 C C . ALA A 1 99 ? 4.525 -8.103 -14.422 1.00 97.38 99 ALA A C 1
ATOM 758 O O . ALA A 1 99 ? 3.322 -8.134 -14.667 1.00 97.38 99 ALA A O 1
ATOM 759 N N . ALA A 1 100 ? 5.349 -9.100 -14.756 1.00 98.19 100 ALA A N 1
ATOM 760 C CA . ALA A 1 100 ? 4.889 -10.301 -15.448 1.00 98.19 100 ALA A CA 1
ATOM 761 C C . ALA A 1 100 ? 3.883 -11.096 -14.600 1.00 98.19 100 ALA A C 1
ATOM 763 O O . ALA A 1 100 ? 2.933 -11.661 -15.135 1.00 98.19 100 ALA A O 1
ATOM 764 N N . HIS A 1 101 ? 4.070 -11.132 -13.277 1.00 98.31 101 HIS A N 1
ATOM 765 C CA . HIS A 1 101 ? 3.116 -11.762 -12.370 1.00 98.31 101 HIS A CA 1
ATOM 766 C C . HIS A 1 101 ? 1.759 -11.044 -12.359 1.00 98.31 101 HIS A C 1
ATOM 768 O O . HIS A 1 101 ? 0.734 -11.715 -12.455 1.00 98.31 101 HIS A O 1
ATOM 774 N N . LEU A 1 102 ? 1.744 -9.707 -12.297 1.00 98.38 102 LEU A N 1
ATOM 775 C CA . LEU A 1 102 ? 0.505 -8.931 -12.321 1.00 98.38 102 LEU A CA 1
ATOM 776 C C . LEU A 1 102 ? -0.276 -9.156 -13.620 1.00 98.38 102 LEU A C 1
ATOM 778 O O . LEU A 1 102 ? -1.473 -9.409 -13.558 1.00 98.38 102 LEU A O 1
ATOM 782 N N . VAL A 1 103 ? 0.395 -9.131 -14.777 1.00 98.50 103 VAL A N 1
ATOM 783 C CA . VAL A 1 103 ? -0.248 -9.416 -16.073 1.00 98.50 103 VAL A CA 1
ATOM 784 C C . VAL A 1 103 ? -0.940 -10.778 -16.044 1.00 98.50 103 VAL A C 1
ATOM 786 O O . VAL A 1 103 ? -2.135 -10.850 -16.313 1.00 98.50 103 VAL A O 1
ATOM 789 N N . ARG A 1 104 ? -0.239 -11.833 -15.607 1.00 98.56 104 ARG A N 1
ATOM 790 C CA . ARG A 1 104 ? -0.837 -13.173 -15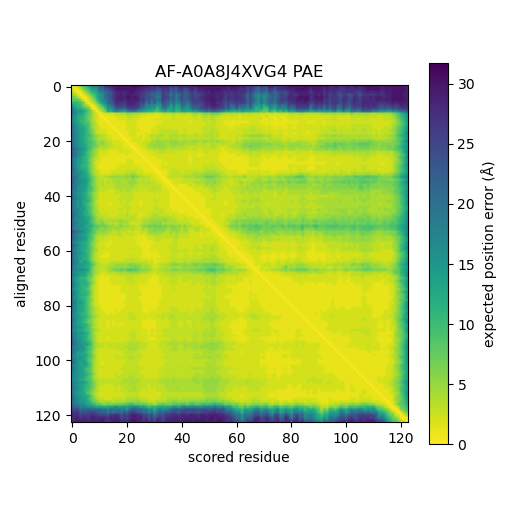.493 1.00 98.56 104 ARG A CA 1
ATOM 791 C C . ARG A 1 104 ? -2.029 -13.210 -14.539 1.00 98.56 104 ARG A C 1
ATOM 793 O O . ARG A 1 104 ? -3.029 -13.843 -14.855 1.00 98.56 104 ARG A O 1
ATOM 800 N N . CYS A 1 105 ? -1.935 -12.548 -13.385 1.00 98.50 105 CYS A N 1
ATOM 801 C CA . CYS A 1 105 ? -3.041 -12.487 -12.426 1.00 98.50 105 CYS A CA 1
ATOM 802 C C . CYS A 1 105 ? -4.284 -11.835 -13.037 1.00 98.50 105 CYS A C 1
ATOM 804 O O . CYS A 1 105 ? -5.387 -12.350 -12.873 1.00 98.50 105 CYS A O 1
ATOM 806 N N . LEU A 1 106 ? -4.102 -10.739 -13.778 1.00 98.19 106 LEU A N 1
ATOM 807 C CA . LEU A 1 106 ? -5.192 -10.038 -14.457 1.00 98.19 106 LEU A CA 1
ATOM 808 C C . LEU A 1 106 ? -5.797 -10.879 -15.588 1.00 98.19 106 LEU A C 1
ATOM 810 O O . LEU A 1 106 ? -7.016 -10.988 -15.666 1.00 98.19 106 LEU A O 1
ATOM 814 N N . GLU A 1 107 ? -4.968 -11.516 -16.419 1.00 98.56 107 GLU A N 1
ATOM 815 C CA . GLU A 1 107 ? -5.417 -12.410 -17.499 1.00 98.56 107 GLU A CA 1
ATOM 816 C C . GLU A 1 107 ? -6.211 -13.611 -16.970 1.00 98.56 107 GLU A C 1
ATOM 818 O O . GLU A 1 107 ? -7.169 -14.054 -17.600 1.00 98.56 107 GLU A O 1
ATOM 823 N N . GLN A 1 108 ? -5.824 -14.133 -15.805 1.00 98.31 108 GLN A N 1
ATOM 824 C CA . GLN A 1 108 ? -6.475 -15.275 -15.163 1.00 98.31 108 GLN A CA 1
ATOM 825 C C . GLN A 1 108 ? -7.629 -14.875 -14.231 1.00 98.31 108 GLN A C 1
ATOM 827 O O . GLN A 1 108 ? -8.350 -15.751 -13.758 1.00 98.31 108 GLN A O 1
ATOM 832 N N . GLY A 1 109 ? -7.809 -13.582 -13.943 1.00 97.81 109 GLY A N 1
ATOM 833 C CA . GLY A 1 109 ? -8.819 -13.097 -13.001 1.00 97.81 109 GLY A CA 1
ATOM 834 C C . GLY A 1 109 ? -8.588 -13.560 -11.558 1.00 97.81 109 GLY A C 1
ATOM 835 O O . GLY A 1 109 ? -9.548 -13.813 -10.833 1.00 97.81 109 GLY A O 1
ATOM 836 N N . VAL A 1 110 ? -7.328 -13.703 -11.137 1.00 97.94 110 VAL A N 1
ATOM 837 C CA . VAL A 1 110 ? -6.953 -14.208 -9.806 1.00 97.94 110 VAL A CA 1
ATOM 838 C C . VAL A 1 110 ? -6.212 -13.159 -8.982 1.00 97.94 110 VAL A C 1
ATOM 840 O O . VAL A 1 110 ? -5.484 -12.321 -9.508 1.00 97.94 110 VAL A O 1
ATOM 843 N N . VAL A 1 111 ? -6.354 -13.251 -7.661 1.00 98.00 111 VAL A N 1
ATOM 844 C CA . VAL A 1 111 ? -5.532 -12.519 -6.689 1.00 98.00 111 VAL A CA 1
ATOM 845 C C . VAL A 1 111 ? -4.555 -13.517 -6.075 1.00 98.00 111 VAL A C 1
ATOM 847 O O . VAL A 1 111 ? -4.979 -14.471 -5.425 1.00 98.00 111 VAL A O 1
ATOM 850 N N . GLN A 1 112 ? -3.255 -13.330 -6.304 1.00 98.19 112 GLN A N 1
ATOM 851 C CA . GLN A 1 112 ? -2.195 -14.199 -5.780 1.00 98.19 112 GLN A CA 1
ATOM 852 C C . GLN A 1 112 ? -1.077 -13.377 -5.139 1.00 98.19 112 GLN A C 1
ATOM 854 O O . GLN A 1 112 ? -0.842 -12.233 -5.513 1.00 98.19 112 GLN A O 1
ATOM 859 N N . LEU A 1 113 ? -0.369 -13.954 -4.167 1.00 98.25 113 LEU A N 1
ATOM 860 C CA . LEU A 1 113 ? 0.773 -13.278 -3.556 1.00 98.25 113 LEU A CA 1
ATOM 861 C C . LEU A 1 113 ? 1.855 -13.002 -4.605 1.00 98.25 113 LEU A C 1
ATOM 863 O O . LEU A 1 113 ? 2.240 -13.890 -5.371 1.00 98.25 113 LEU A O 1
ATOM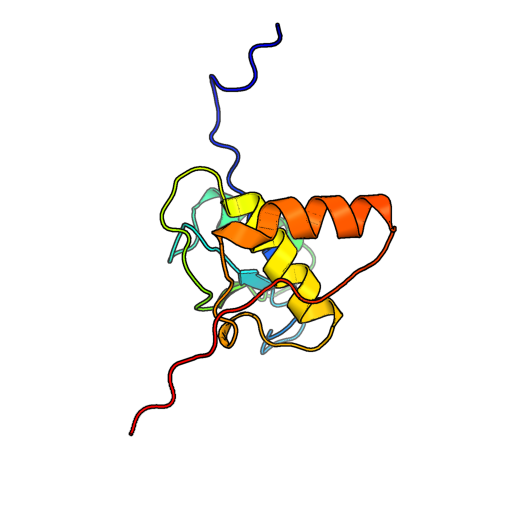 867 N N . PHE A 1 114 ? 2.364 -11.771 -4.603 1.00 98.19 114 PHE A N 1
ATOM 868 C CA . PHE A 1 114 ? 3.431 -11.376 -5.511 1.00 98.19 114 PHE A CA 1
ATOM 869 C C . PHE A 1 114 ? 4.732 -12.137 -5.199 1.00 98.19 114 PHE A C 1
ATOM 871 O O . PHE A 1 114 ? 4.991 -12.466 -4.039 1.00 98.19 114 PHE A O 1
ATOM 878 N N . PRO A 1 115 ? 5.591 -12.377 -6.209 1.00 97.62 115 PRO A N 1
ATOM 879 C CA . PRO A 1 115 ? 6.885 -13.014 -6.009 1.00 97.62 115 PRO A CA 1
ATOM 880 C C . PRO A 1 115 ? 7.728 -12.265 -4.972 1.00 97.62 115 PRO A C 1
ATOM 882 O O . PRO A 1 115 ? 7.834 -11.037 -5.014 1.00 97.62 115 PRO A O 1
ATOM 885 N N . SER A 1 116 ? 8.362 -13.008 -4.066 1.00 96.12 116 SER A N 1
ATOM 886 C CA . SER A 1 116 ? 9.232 -12.472 -3.019 1.00 96.12 116 SER A CA 1
ATOM 887 C C . SER A 1 116 ? 10.563 -13.210 -2.981 1.00 96.12 116 SER A C 1
ATOM 889 O O . SER A 1 116 ? 10.604 -14.424 -3.182 1.00 96.12 116 SER A O 1
ATOM 891 N N . VAL A 1 117 ? 11.644 -12.505 -2.658 1.00 93.38 117 VAL A N 1
ATOM 892 C CA . VAL A 1 117 ? 12.932 -13.142 -2.370 1.00 93.38 117 VAL A CA 1
ATOM 893 C C . VAL A 1 117 ? 12.967 -13.618 -0.913 1.00 93.38 117 VAL A C 1
ATOM 895 O O . VAL A 1 117 ? 12.420 -12.937 -0.039 1.00 93.38 117 VAL A O 1
ATOM 898 N N . PRO A 1 118 ? 13.624 -14.753 -0.609 1.00 82.06 118 PRO A N 1
ATOM 899 C CA . PRO A 1 118 ? 13.836 -15.168 0.769 1.00 82.06 118 PRO A CA 1
ATOM 900 C C . PRO A 1 118 ? 14.546 -14.063 1.554 1.00 82.06 118 PRO A C 1
ATOM 902 O O . PRO A 1 118 ? 15.563 -13.522 1.108 1.00 82.06 118 PRO A O 1
ATOM 905 N N . VAL A 1 119 ? 14.034 -13.734 2.739 1.00 65.31 119 VAL A N 1
ATOM 906 C CA . VAL A 1 119 ? 14.809 -12.961 3.710 1.00 65.31 119 VAL A CA 1
ATOM 907 C C . VAL A 1 119 ? 15.944 -13.883 4.140 1.00 65.31 119 VAL A C 1
ATOM 909 O O . VAL A 1 119 ? 15.685 -14.922 4.743 1.00 65.31 119 VAL A O 1
ATOM 912 N N . ALA A 1 120 ? 17.184 -13.571 3.753 1.00 59.34 120 ALA A N 1
ATOM 913 C CA . ALA A 1 120 ? 18.339 -14.351 4.178 1.00 59.34 120 ALA A CA 1
ATOM 914 C C . ALA A 1 120 ? 18.312 -14.433 5.710 1.00 59.34 120 ALA A C 1
ATOM 916 O O . ALA A 1 120 ? 18.418 -13.408 6.382 1.00 59.34 120 ALA A O 1
ATOM 917 N N . GLY A 1 121 ? 18.086 -15.636 6.244 1.00 49.19 12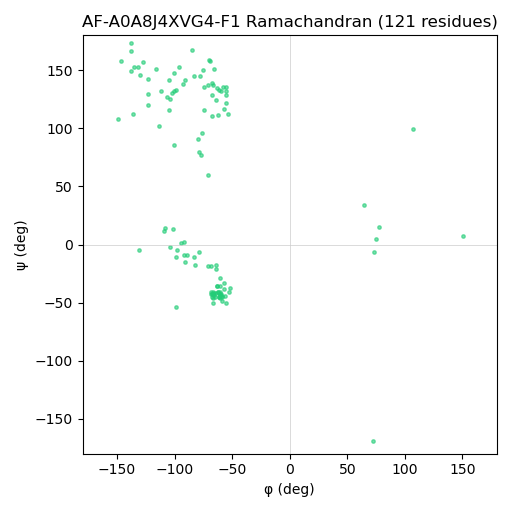1 GLY A N 1
ATOM 918 C CA . GLY A 1 121 ? 18.089 -15.869 7.679 1.00 49.19 121 GLY A CA 1
ATOM 919 C C . GLY A 1 121 ? 19.436 -15.425 8.229 1.00 49.19 121 GLY A C 1
ATOM 920 O O . GLY A 1 121 ? 20.469 -15.962 7.826 1.00 49.19 121 GLY A O 1
ATOM 921 N N . GLY A 1 122 ? 19.421 -14.410 9.092 1.00 43.25 122 GLY A N 1
ATOM 922 C CA . GLY A 1 122 ? 20.594 -14.045 9.872 1.00 43.25 122 GLY A CA 1
ATOM 923 C C . GLY A 1 122 ? 21.055 -15.278 10.639 1.00 43.25 122 GLY A C 1
ATOM 924 O O . GLY A 1 122 ? 20.261 -15.890 11.354 1.00 43.25 122 GLY A O 1
ATOM 925 N N . ARG A 1 123 ? 22.306 -15.674 10.410 1.00 37.44 123 ARG A N 1
ATOM 926 C CA . ARG A 1 123 ? 23.047 -16.501 11.359 1.00 37.44 123 ARG A CA 1
ATOM 927 C C . ARG A 1 123 ? 23.474 -15.636 12.532 1.00 37.44 123 ARG A C 1
ATOM 929 O O . ARG A 1 123 ? 23.803 -14.457 12.270 1.00 37.44 123 ARG A O 1
#

Foldseek 3Di:
DDPPDDDDQPAAWAWDCPPPPDPQEIEIEFQADPDQDPVNQVVLCVSQVVDVVRNGYYYDQAHHDPDSPCRVLLRLLCVLCVVVPHHRRPFAAPSVQSVVVVVVCVVVVHRDHGDGDDPPDDD

Mean predicted aligned error: 6.06 Å

Radius of gyration: 15.96 Å; Cα contacts (8 Å, |Δi|>4): 157; chains: 1; bounding box: 41×34×46 Å

Nearest PDB structures (foldseek):
  6upu-assembly4_M  TM=6.184E-01  e=9.850E-02  Orientia tsutsugamushi str. Ikeda
  6ups-assembly1_A  TM=5.915E-01  e=3.255E-01  Orientia tsutsugamushi str. Ikeda
  2wte-assembly1_B  TM=4.029E-01  e=1.007E+00  Saccharolobus solfataricus P2
  3hz8-assembly1_A  TM=2.407E-01  e=4.848E-01  Neisseria meningitidis MC58

pLDDT: mean 89.16, std 16.1, range [36.06, 98.69]

Sequence (123 aa):
MADYGRQGGSHWLLLSSYGASRSGQLVVYDSLYNTLSTETAALVEQLQELYSPRPGATMRPVQRQNDGYSCGLFAVAFAFSIALGQDPCTVRYDRASMAAHLVRCLEQGVVQLFPSVPVAGGR

Organism: Chionoecetes opilio (NCBI:txid41210)

InterPro domains:
  IPR038765 Papain-like cysteine peptidase superfamily [SSF54001] (6-104)

Secondary structure (DSSP, 8-state):
---TTSSS-----EEESTT-SSTT-EEEE-SS-SS--HHHHHHHHHHTTT-SS---EEEE-PPPPSSSS-HHHHHHHHHHHHHTT--GGG--B-HHHHHHHHHHHHHHT---PPPB-------

Solvent-accessible surface area (backbone atoms only — not comparable to full-atom values): 7664 Å² total; per-residue (Å²): 132,83,86,84,81,84,83,78,88,86,80,40,59,32,79,38,61,71,91,39,94,49,84,82,18,36,22,37,43,37,30,80,55,95,64,82,47,75,67,57,49,52,50,52,50,62,78,33,62,92,44,85,76,62,63,55,71,46,79,50,78,39,63,64,60,94,67,97,78,50,34,56,60,49,23,51,41,41,50,34,22,51,77,71,77,39,65,44,64,78,47,49,66,33,70,87,52,40,63,66,50,50,53,52,28,62,78,69,74,50,87,65,75,65,53,60,52,80,76,78,77,81,127